Protein AF-T1GZC0-F1 (afdb_monomer_lite)

Organism: Megaselia scalaris (NCBI:txid36166)

Radius of gyration: 18.61 Å; chains: 1; bounding box: 46×40×44 Å

pLDDT: mean 74.34, std 11.28, range [48.66, 88.75]

Secondary structure (DSSP, 8-state):
-HHHHHHHHHHHHHHHHHGGG-SS--HHHHHHHHHH---TTTTTSTT-HHHHHHHHHH---HHHHHHHHHHHT-TTTHHHHT--SS-HHHHHHHHHHHHHHHHHHHHH-----SHHHHHHHHHHHHHHT---------

Foldseek 3Di:
DVVVVVVVVVVVLVVVVVLVPDDPDDVLLVCCCQALVDHSCQCVDPPRLQVVLVVQLSDDDPLLVVLVCCVPPNVVCCVVSVRDNGDPSNVVSVVVSLVVSLVCCVVVVDDDPGNSVVVNQVVVCVVVVHPDDDDDPD

Structure (mmCIF, N/CA/C/O backbone):
data_AF-T1GZC0-F1
#
_entry.id   AF-T1GZC0-F1
#
loop_
_atom_site.group_PDB
_atom_site.id
_atom_site.type_symbol
_atom_site.label_atom_id
_atom_site.label_alt_id
_atom_site.label_comp_id
_atom_site.label_asym_id
_atom_site.label_entity_id
_atom_site.label_seq_id
_atom_site.pdbx_PDB_ins_code
_atom_site.Cartn_x
_atom_site.Cartn_y
_atom_site.Cartn_z
_atom_site.occupancy
_atom_site.B_iso_or_equiv
_atom_site.auth_seq_id
_atom_site.auth_comp_id
_atom_site.auth_asym_id
_atom_site.auth_atom_id
_atom_site.pdbx_PDB_model_num
ATOM 1 N N . MET A 1 1 ? 4.371 -24.500 -24.511 1.00 52.09 1 MET A N 1
ATOM 2 C CA . MET A 1 1 ? 3.463 -23.857 -23.531 1.00 52.09 1 MET A CA 1
ATOM 3 C C . MET A 1 1 ? 4.062 -22.600 -22.898 1.00 52.09 1 MET A C 1
ATOM 5 O O . MET A 1 1 ? 3.394 -21.579 -22.927 1.00 52.09 1 MET A O 1
ATOM 9 N N . LEU A 1 2 ? 5.318 -22.608 -22.429 1.00 53.03 2 LEU A N 1
ATOM 10 C CA . LEU A 1 2 ? 6.005 -21.400 -21.923 1.00 53.03 2 LEU A CA 1
ATOM 11 C C . LEU A 1 2 ? 6.095 -20.198 -22.906 1.00 53.03 2 LEU A C 1
ATOM 13 O O . LEU A 1 2 ? 5.920 -19.070 -22.453 1.00 53.03 2 LEU A O 1
ATOM 17 N N . PRO A 1 3 ? 6.315 -20.384 -24.230 1.00 55.56 3 PRO A N 1
ATOM 18 C CA . PRO A 1 3 ? 6.466 -19.252 -25.153 1.00 55.56 3 PRO A CA 1
ATOM 19 C C . PRO A 1 3 ? 5.167 -18.468 -25.355 1.00 55.56 3 PRO A C 1
ATOM 21 O O . PRO A 1 3 ? 5.185 -17.245 -25.407 1.00 55.56 3 PRO A O 1
ATOM 24 N N . ALA A 1 4 ? 4.032 -19.171 -25.419 1.00 50.50 4 ALA A N 1
ATOM 25 C CA . ALA A 1 4 ? 2.722 -18.555 -25.617 1.00 50.50 4 ALA A CA 1
ATOM 26 C C . ALA A 1 4 ? 2.310 -17.699 -24.414 1.00 50.50 4 ALA A C 1
ATOM 28 O O . ALA A 1 4 ? 1.741 -16.629 -24.590 1.00 50.50 4 ALA A O 1
ATOM 29 N N . LEU A 1 5 ? 2.655 -18.136 -23.200 1.00 56.44 5 LEU A N 1
ATOM 30 C CA . LEU A 1 5 ? 2.342 -17.401 -21.979 1.00 56.44 5 LEU A CA 1
ATOM 31 C C . LEU A 1 5 ? 3.211 -16.143 -21.822 1.00 56.44 5 LEU A C 1
ATOM 33 O O . LEU A 1 5 ? 2.721 -15.110 -21.382 1.00 56.44 5 LEU A O 1
ATOM 37 N N . LEU A 1 6 ? 4.485 -16.213 -22.227 1.00 55.78 6 LEU A N 1
ATOM 38 C CA . LEU A 1 6 ? 5.377 -15.052 -22.243 1.00 55.78 6 LEU A CA 1
ATOM 39 C C . LEU A 1 6 ? 4.929 -14.022 -23.291 1.00 55.78 6 LEU A C 1
ATOM 41 O O . LEU A 1 6 ? 4.922 -12.830 -23.004 1.00 55.78 6 LEU A O 1
ATOM 45 N N . ILE A 1 7 ? 4.516 -14.481 -24.478 1.00 57.34 7 ILE A N 1
ATOM 46 C CA . ILE A 1 7 ? 3.951 -13.616 -25.522 1.00 57.34 7 ILE A CA 1
ATOM 47 C C . ILE A 1 7 ? 2.659 -12.967 -25.024 1.00 57.34 7 ILE A C 1
ATOM 49 O O . ILE A 1 7 ? 2.553 -11.753 -25.124 1.00 57.34 7 ILE A O 1
ATOM 53 N N . PHE A 1 8 ? 1.745 -13.733 -24.418 1.00 65.44 8 PHE A N 1
ATOM 54 C CA . PHE A 1 8 ? 0.505 -13.215 -23.830 1.00 65.44 8 PHE A CA 1
ATOM 55 C C . PHE A 1 8 ? 0.784 -12.118 -22.792 1.00 65.44 8 PHE A C 1
ATOM 57 O O . PHE A 1 8 ? 0.232 -11.025 -22.891 1.00 65.44 8 PHE A O 1
ATOM 64 N N . PHE A 1 9 ? 1.735 -12.359 -21.883 1.00 61.75 9 PHE A N 1
ATOM 65 C CA . PHE A 1 9 ? 2.143 -11.389 -20.865 1.00 61.75 9 PHE A CA 1
ATOM 66 C C . PHE A 1 9 ? 2.733 -10.113 -21.492 1.00 61.75 9 PHE A C 1
ATOM 68 O O . PHE A 1 9 ? 2.379 -9.005 -21.101 1.00 61.75 9 PHE A O 1
ATOM 75 N N . VAL A 1 10 ? 3.594 -10.243 -22.510 1.00 59.81 10 VAL A N 1
ATOM 76 C CA . VAL A 1 10 ? 4.206 -9.096 -23.207 1.00 59.81 10 VAL A CA 1
ATOM 77 C C . VAL A 1 10 ? 3.174 -8.307 -24.024 1.00 59.81 10 VAL A C 1
ATOM 79 O O . VAL A 1 10 ? 3.219 -7.075 -24.021 1.00 59.81 10 VAL A O 1
ATOM 82 N N . THR A 1 11 ? 2.230 -8.977 -24.692 1.00 57.12 11 THR A N 1
ATOM 83 C CA . THR A 1 11 ? 1.173 -8.317 -25.474 1.00 57.12 11 THR A CA 1
ATOM 84 C C . THR A 1 11 ? 0.138 -7.630 -24.590 1.00 57.12 11 THR A C 1
ATOM 86 O O . THR A 1 11 ? -0.229 -6.495 -24.882 1.00 57.12 11 THR A O 1
ATOM 89 N N . GLU A 1 12 ? -0.277 -8.241 -23.476 1.00 62.41 12 GLU A N 1
ATOM 90 C CA . GLU A 1 12 ? -1.159 -7.583 -22.503 1.00 62.41 12 GLU A CA 1
ATOM 91 C C . GLU A 1 12 ? -0.487 -6.355 -21.887 1.00 62.41 12 GLU A C 1
ATOM 93 O O . GLU A 1 12 ? -1.110 -5.302 -21.779 1.00 62.41 12 GLU A O 1
ATOM 98 N N . LEU A 1 13 ? 0.807 -6.435 -21.559 1.00 59.56 13 LEU A N 1
ATOM 99 C CA . LEU A 1 13 ? 1.569 -5.286 -21.061 1.00 59.56 13 LEU A CA 1
ATOM 100 C C . LEU A 1 13 ? 1.675 -4.148 -22.088 1.00 59.56 13 LEU A C 1
ATOM 102 O O . LEU A 1 13 ? 1.701 -2.978 -21.697 1.00 59.56 13 LEU A O 1
ATOM 106 N N . HIS A 1 14 ? 1.716 -4.464 -23.386 1.00 57.22 14 HIS A N 1
ATOM 107 C CA . HIS A 1 14 ? 1.694 -3.456 -24.447 1.00 57.22 14 HIS A CA 1
ATOM 108 C C . HIS A 1 14 ? 0.322 -2.776 -24.546 1.00 57.22 14 HIS A C 1
ATOM 110 O O . HIS A 1 14 ? 0.247 -1.548 -24.546 1.00 57.22 14 HIS A O 1
ATOM 116 N N . ILE A 1 15 ? -0.755 -3.565 -24.513 1.00 58.62 15 ILE A N 1
ATOM 117 C CA . ILE A 1 15 ? -2.140 -3.076 -24.499 1.00 58.62 15 ILE A CA 1
ATOM 118 C C . ILE A 1 15 ? -2.397 -2.193 -23.261 1.00 58.62 15 ILE A C 1
ATOM 120 O O . ILE A 1 15 ? -2.978 -1.113 -23.368 1.00 58.62 15 ILE A O 1
ATOM 124 N N . TYR A 1 16 ? -1.884 -2.570 -22.086 1.00 59.03 16 TYR A N 1
ATOM 125 C CA . TYR A 1 16 ? -2.015 -1.779 -20.855 1.00 59.03 16 TYR A CA 1
ATOM 126 C C . TYR A 1 16 ? -1.346 -0.396 -20.923 1.00 59.03 16 TYR A C 1
ATOM 128 O O . TYR A 1 16 ? -1.789 0.526 -20.231 1.00 59.03 16 TYR A O 1
ATOM 136 N N . LYS A 1 17 ? -0.304 -0.214 -21.748 1.00 55.28 17 LYS A N 1
ATOM 137 C CA . LYS A 1 17 ? 0.319 1.106 -21.945 1.00 55.28 17 LYS A CA 1
ATOM 138 C C . LYS A 1 17 ? -0.570 2.057 -22.749 1.00 55.28 17 LYS A C 1
ATOM 140 O O . LYS A 1 17 ? -0.546 3.255 -22.476 1.00 55.28 17 LYS A O 1
ATOM 145 N N . GLU A 1 18 ? -1.374 1.546 -23.677 1.00 55.72 18 GLU A N 1
ATOM 146 C CA . GLU A 1 18 ? -2.242 2.351 -24.548 1.00 55.72 18 GLU A CA 1
ATOM 147 C C . GLU A 1 18 ? -3.439 2.953 -23.782 1.00 55.72 18 GLU A C 1
ATOM 149 O O . GLU A 1 18 ? -3.784 4.124 -23.960 1.00 55.72 18 GLU A O 1
ATOM 154 N N . TYR A 1 19 ? -3.980 2.232 -22.791 1.00 56.53 19 TYR A N 1
ATOM 155 C CA . TYR A 1 19 ? -5.037 2.739 -21.898 1.00 56.53 19 TYR A CA 1
ATOM 156 C C . TYR A 1 19 ? -4.628 3.960 -21.048 1.00 56.53 19 TYR A C 1
ATOM 158 O O . TYR A 1 19 ? -5.489 4.639 -20.480 1.00 56.53 19 TYR A O 1
ATOM 166 N N . ALA A 1 20 ? -3.335 4.292 -20.957 1.00 56.59 20 ALA A N 1
ATOM 167 C CA . ALA A 1 20 ? -2.852 5.433 -20.180 1.00 56.59 20 ALA A CA 1
ATOM 168 C C . ALA A 1 20 ? -3.169 6.811 -20.809 1.00 56.59 20 ALA A C 1
ATOM 170 O O . ALA A 1 20 ? -2.984 7.837 -20.139 1.00 56.59 20 ALA A O 1
ATOM 171 N N . GLN A 1 21 ? -3.636 6.848 -22.066 1.00 52.84 21 GLN A N 1
ATOM 172 C CA . GLN A 1 21 ? -3.797 8.071 -22.862 1.00 52.84 21 GLN A CA 1
ATOM 173 C C . GLN A 1 21 ? -5.120 8.830 -22.627 1.00 52.84 21 GLN A C 1
ATOM 175 O O . GLN A 1 21 ? -5.168 10.031 -22.886 1.00 52.84 21 GLN A O 1
ATOM 180 N N . TYR A 1 22 ? -6.176 8.206 -22.090 1.00 58.19 22 TYR A N 1
ATOM 181 C CA . TYR A 1 22 ? -7.482 8.868 -21.930 1.00 58.19 22 TYR A CA 1
ATOM 182 C C . TYR A 1 22 ? -7.540 9.777 -20.678 1.00 58.19 22 TYR A C 1
ATOM 184 O O . TYR A 1 22 ? -7.435 9.284 -19.548 1.00 58.19 22 TYR A O 1
ATOM 192 N N . PRO A 1 23 ? -7.729 11.106 -20.830 1.00 53.47 23 PRO A N 1
ATOM 193 C CA . PRO A 1 23 ? -7.622 12.059 -19.720 1.00 53.47 23 PRO A CA 1
ATOM 194 C C . PRO A 1 23 ? -8.838 12.084 -18.781 1.00 53.47 23 PRO A C 1
ATOM 196 O O . PRO A 1 23 ? -8.684 12.414 -17.610 1.00 53.47 23 PRO A O 1
ATOM 199 N N . LEU A 1 24 ? -10.034 11.717 -19.250 1.00 52.28 24 LEU A N 1
ATOM 200 C CA . LEU A 1 24 ? -11.283 11.950 -18.506 1.00 52.28 24 LEU A CA 1
ATOM 201 C C . LEU A 1 24 ? -11.676 10.831 -17.528 1.00 52.28 24 LEU A C 1
ATOM 203 O O . LEU A 1 24 ? -12.520 11.057 -16.665 1.00 52.28 24 LEU A O 1
ATOM 207 N N . ARG A 1 25 ? -11.078 9.632 -17.607 1.00 58.31 25 ARG A N 1
ATOM 208 C CA . ARG A 1 25 ? -11.424 8.535 -16.684 1.00 58.31 25 ARG A CA 1
ATOM 209 C C . ARG A 1 25 ? -10.318 7.485 -16.582 1.00 58.31 25 ARG A C 1
ATOM 211 O O . ARG A 1 25 ? -10.417 6.391 -17.122 1.00 58.31 25 ARG A O 1
ATOM 218 N N . ARG A 1 26 ? -9.235 7.814 -15.872 1.00 67.69 26 ARG A N 1
ATOM 219 C CA . ARG A 1 26 ? -8.212 6.812 -15.535 1.00 67.69 26 ARG A CA 1
ATOM 220 C C . ARG A 1 26 ? -8.811 5.805 -14.545 1.00 67.69 26 ARG A C 1
ATOM 222 O O . ARG A 1 26 ? -9.247 6.248 -13.480 1.00 67.69 26 ARG A O 1
ATOM 229 N N . PRO A 1 27 ? -8.781 4.486 -14.818 1.00 70.56 27 PRO A N 1
ATOM 230 C CA . PRO A 1 27 ? -9.256 3.468 -13.876 1.00 70.56 27 PRO A CA 1
ATOM 231 C C . PRO A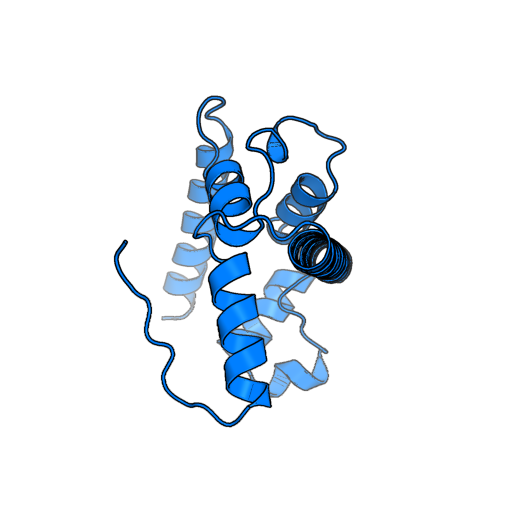 1 27 ? -8.623 3.621 -12.488 1.00 70.56 27 PRO A C 1
ATOM 233 O O . PRO A 1 27 ? -9.298 3.461 -11.479 1.00 70.56 27 PRO A O 1
ATOM 236 N N . GLY A 1 28 ? -7.359 4.061 -12.436 1.00 74.31 28 GLY A N 1
ATOM 237 C CA . GLY A 1 28 ? -6.656 4.372 -11.192 1.00 74.31 28 GLY A CA 1
ATOM 238 C C . GLY A 1 28 ? -7.360 5.403 -10.302 1.00 74.31 28 GLY A C 1
ATOM 239 O O . GLY A 1 28 ? -7.363 5.221 -9.093 1.00 74.31 28 GLY A O 1
ATOM 240 N N . ASN A 1 29 ? -8.008 6.436 -10.859 1.00 72.69 29 ASN A N 1
ATOM 241 C CA . ASN A 1 29 ? -8.755 7.424 -10.062 1.00 72.69 29 ASN A CA 1
ATOM 242 C C . ASN A 1 29 ? -10.004 6.811 -9.422 1.00 72.69 29 ASN A C 1
ATOM 244 O O . ASN A 1 29 ? -10.301 7.094 -8.266 1.00 72.69 29 ASN A O 1
ATOM 248 N N . VAL A 1 30 ? -10.720 5.968 -10.171 1.00 76.25 30 VAL A N 1
ATOM 249 C CA . VAL A 1 30 ? -11.910 5.270 -9.666 1.00 76.25 30 VAL A CA 1
ATOM 250 C C . VAL A 1 30 ? -11.498 4.286 -8.575 1.00 76.25 30 VAL A C 1
ATOM 252 O O . VAL A 1 30 ? -12.058 4.330 -7.487 1.00 76.25 30 VAL A O 1
ATOM 255 N N . ILE A 1 31 ? -10.457 3.483 -8.825 1.00 77.81 31 ILE A N 1
ATOM 256 C CA . ILE A 1 31 ? -9.897 2.531 -7.855 1.00 77.81 31 ILE A CA 1
ATOM 257 C C . ILE A 1 31 ? -9.400 3.258 -6.597 1.00 77.81 31 ILE A C 1
ATOM 259 O O . ILE A 1 31 ? -9.689 2.824 -5.490 1.00 77.81 31 ILE A O 1
ATOM 263 N N . ALA A 1 32 ? -8.697 4.384 -6.738 1.00 75.75 32 ALA A N 1
ATOM 264 C CA . ALA A 1 32 ? -8.245 5.183 -5.599 1.00 75.75 32 ALA A CA 1
ATOM 265 C C . ALA A 1 32 ? -9.407 5.698 -4.747 1.00 75.75 32 ALA A C 1
ATOM 267 O O . ALA A 1 32 ? -9.314 5.711 -3.521 1.00 75.75 32 ALA A O 1
ATOM 268 N N . SER A 1 33 ? -10.501 6.095 -5.394 1.00 76.69 33 SER A N 1
ATOM 269 C CA . SER A 1 33 ? -11.679 6.590 -4.696 1.00 76.69 33 SER A CA 1
ATOM 270 C C . SER A 1 33 ? -12.415 5.480 -3.953 1.00 76.69 33 SER A C 1
ATOM 272 O O . SER A 1 33 ? -12.654 5.624 -2.760 1.00 76.69 33 SER A O 1
ATOM 274 N N . ILE A 1 34 ? -12.697 4.351 -4.613 1.00 77.12 34 ILE A N 1
ATOM 275 C CA . ILE A 1 34 ? -13.443 3.240 -3.998 1.00 77.12 34 ILE A CA 1
ATOM 276 C C . ILE A 1 34 ? -12.619 2.477 -2.954 1.00 77.12 34 ILE A C 1
ATOM 278 O O . ILE A 1 34 ? -13.159 2.070 -1.933 1.00 77.12 34 ILE A O 1
ATOM 282 N N . ALA A 1 35 ? -11.321 2.264 -3.202 1.00 72.88 35 ALA A N 1
ATOM 283 C CA . ALA A 1 35 ? -10.499 1.379 -2.378 1.00 72.88 35 ALA A CA 1
ATOM 284 C C . ALA A 1 35 ? -9.758 2.115 -1.257 1.00 72.88 35 ALA A C 1
ATOM 286 O O . ALA A 1 35 ? -9.450 1.518 -0.230 1.00 72.88 35 ALA A O 1
ATOM 287 N N . PHE A 1 36 ? -9.447 3.398 -1.455 1.00 73.75 36 PHE A N 1
ATOM 288 C CA . PHE A 1 36 ? -8.636 4.183 -0.520 1.00 73.75 36 PHE A CA 1
ATOM 289 C C . PHE A 1 36 ? -9.349 5.447 -0.022 1.00 73.75 36 PHE A C 1
ATOM 291 O O . PHE A 1 36 ? -8.750 6.221 0.727 1.00 73.75 36 PHE A O 1
ATOM 298 N N . GLY A 1 37 ? -10.598 5.682 -0.446 1.00 71.31 37 GLY A N 1
ATOM 299 C CA . GLY A 1 37 ? -11.385 6.864 -0.080 1.00 71.31 37 GLY A CA 1
ATOM 300 C C . GLY A 1 37 ? -10.823 8.183 -0.623 1.00 71.31 37 GLY A C 1
ATOM 301 O O . GLY A 1 37 ? -11.288 9.257 -0.233 1.00 71.31 37 GLY A O 1
ATOM 302 N N . LEU A 1 38 ? -9.816 8.125 -1.505 1.00 73.81 38 LEU A N 1
ATOM 303 C CA . LEU A 1 38 ? -9.074 9.289 -1.984 1.00 73.81 38 LEU A CA 1
ATOM 304 C C . LEU A 1 38 ? -9.880 10.102 -3.003 1.00 73.81 38 LEU A C 1
ATOM 306 O O . LEU A 1 38 ? -10.687 9.573 -3.771 1.00 73.81 38 LEU A O 1
ATOM 310 N N . GLU A 1 39 ? -9.625 11.408 -3.053 1.00 66.75 39 GLU A N 1
ATOM 311 C CA . GLU A 1 39 ? -10.246 12.276 -4.050 1.00 66.75 39 GLU A CA 1
ATOM 312 C C . GLU A 1 39 ? -9.799 11.909 -5.473 1.00 66.75 39 GLU A C 1
ATOM 314 O O . GLU A 1 39 ? -8.626 11.607 -5.731 1.00 66.75 39 GLU A O 1
ATOM 319 N N . ALA A 1 40 ? -10.742 12.005 -6.417 1.00 55.97 40 ALA A N 1
ATOM 320 C CA . ALA A 1 40 ? -10.596 11.629 -7.827 1.00 55.97 40 ALA A CA 1
ATOM 321 C C . ALA A 1 40 ? -9.469 12.371 -8.585 1.00 55.97 40 ALA A C 1
ATOM 323 O O . ALA A 1 40 ? -9.120 11.988 -9.700 1.00 55.97 40 ALA A O 1
ATOM 324 N N . ASN A 1 41 ? -8.858 13.391 -7.976 1.00 60.78 41 ASN A N 1
ATOM 325 C CA . ASN A 1 41 ? -7.729 14.154 -8.515 1.00 60.78 41 ASN A CA 1
ATOM 326 C C . ASN A 1 41 ? -6.350 13.625 -8.072 1.00 60.78 41 ASN A C 1
ATOM 328 O O . ASN A 1 41 ? -5.309 14.207 -8.382 1.00 60.78 41 ASN A O 1
ATOM 332 N N . SER A 1 42 ? -6.303 12.485 -7.382 1.00 61.25 42 SER A N 1
ATOM 333 C CA . SER A 1 42 ? -5.040 11.925 -6.892 1.00 61.25 42 SER A CA 1
ATOM 334 C C . SER A 1 42 ? -4.075 11.514 -8.014 1.00 61.25 42 SER A C 1
ATOM 336 O O . SER A 1 42 ? -2.865 11.569 -7.816 1.00 61.25 42 SER A O 1
ATOM 338 N N . PHE A 1 43 ? -4.552 11.182 -9.225 1.00 59.72 43 PHE A N 1
ATOM 339 C CA . PHE A 1 43 ? -3.663 10.957 -10.377 1.00 59.72 43 PHE A CA 1
ATOM 340 C C . PHE A 1 43 ? -3.525 12.142 -11.332 1.00 59.72 43 PHE A C 1
ATOM 342 O O . PHE A 1 43 ? -2.727 12.036 -12.265 1.00 59.72 43 PHE A O 1
ATOM 349 N N . THR A 1 44 ? -4.246 13.250 -11.161 1.00 64.19 44 THR A N 1
ATOM 350 C CA . THR A 1 44 ? -4.033 14.437 -12.009 1.00 64.19 44 THR A CA 1
ATOM 351 C C . THR A 1 44 ? -2.808 15.225 -11.558 1.00 64.19 44 THR A C 1
ATOM 353 O O . THR A 1 44 ? -2.082 15.735 -12.407 1.00 64.19 44 THR A O 1
ATOM 356 N N . ASN A 1 45 ? -2.501 15.240 -10.255 1.00 67.25 45 ASN A N 1
ATOM 357 C CA . ASN A 1 45 ? -1.280 15.853 -9.734 1.00 67.25 45 ASN A CA 1
ATOM 358 C C . ASN A 1 45 ? -0.051 14.927 -9.924 1.00 67.25 45 ASN A C 1
ATOM 360 O O . ASN A 1 45 ? 0.013 13.859 -9.304 1.00 67.25 45 ASN A O 1
ATOM 364 N N . PRO A 1 46 ? 0.970 15.327 -10.714 1.00 65.56 46 PRO A N 1
ATOM 365 C CA . PRO A 1 46 ? 2.191 14.542 -10.922 1.00 65.56 46 PRO A CA 1
ATOM 366 C C . PRO A 1 46 ? 2.991 14.277 -9.640 1.00 65.56 46 PRO A C 1
ATOM 368 O O . PRO A 1 46 ? 3.746 13.307 -9.575 1.00 65.56 46 PRO A O 1
ATOM 371 N N . GLN A 1 47 ? 2.837 15.129 -8.624 1.00 65.12 47 GLN A N 1
ATOM 372 C CA . GLN A 1 47 ? 3.557 15.029 -7.355 1.00 65.12 47 GLN A CA 1
ATOM 373 C C . GLN A 1 47 ? 2.847 14.166 -6.310 1.00 6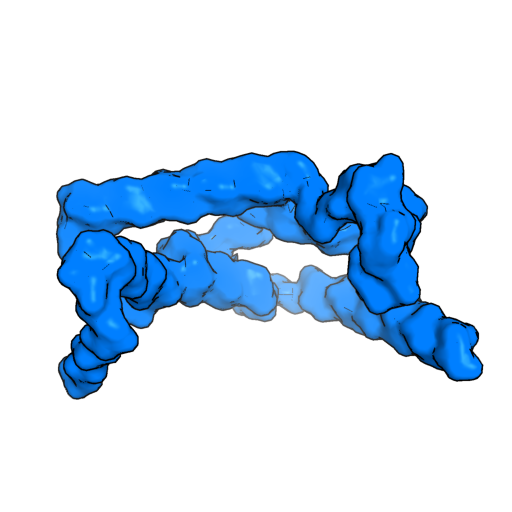5.12 47 GLN A C 1
ATOM 375 O O . GLN A 1 47 ? 3.437 13.900 -5.263 1.00 65.12 47 GLN A O 1
ATOM 380 N N . ASN A 1 48 ? 1.625 13.703 -6.589 1.00 74.81 48 ASN A N 1
ATOM 381 C CA . ASN A 1 48 ? 0.860 12.892 -5.654 1.00 74.81 48 ASN A CA 1
ATOM 382 C C . ASN A 1 48 ? 1.577 11.560 -5.360 1.00 74.81 48 ASN A C 1
ATOM 384 O O . ASN A 1 48 ? 2.002 10.840 -6.269 1.00 74.81 48 ASN A O 1
ATOM 388 N N . GLU A 1 49 ? 1.703 11.238 -4.073 1.00 77.06 49 GLU A N 1
ATOM 389 C CA . GLU A 1 49 ? 2.376 10.033 -3.582 1.00 77.06 49 GLU A CA 1
ATOM 390 C C . GLU A 1 49 ? 1.707 8.751 -4.101 1.00 77.06 49 GLU A C 1
ATOM 392 O O . GLU A 1 49 ? 2.403 7.830 -4.522 1.00 77.06 49 GLU A O 1
ATOM 397 N N . PHE A 1 50 ? 0.374 8.723 -4.196 1.00 78.00 50 PHE A N 1
ATOM 398 C CA . PHE A 1 50 ? -0.393 7.605 -4.749 1.00 78.00 50 PHE A CA 1
ATOM 399 C C . PHE A 1 50 ? -0.107 7.397 -6.237 1.00 78.00 50 PHE A C 1
ATOM 401 O O . PHE A 1 50 ? 0.092 6.269 -6.687 1.00 78.00 50 PHE A O 1
ATOM 408 N N . ARG A 1 51 ? -0.013 8.484 -7.015 1.00 77.06 51 ARG A N 1
ATOM 409 C CA . ARG A 1 51 ? 0.358 8.405 -8.435 1.00 77.06 51 ARG A CA 1
ATOM 410 C C . ARG A 1 51 ? 1.773 7.861 -8.606 1.00 77.06 51 ARG A C 1
ATOM 412 O O . ARG A 1 51 ? 1.984 6.986 -9.442 1.00 77.06 51 ARG A O 1
ATOM 419 N N . LYS A 1 52 ? 2.736 8.363 -7.828 1.00 80.75 52 LYS A N 1
ATOM 420 C CA . LYS A 1 52 ? 4.127 7.884 -7.862 1.00 80.75 52 LYS A CA 1
ATOM 421 C C . LYS A 1 52 ? 4.222 6.421 -7.444 1.00 80.75 52 LYS A C 1
ATOM 423 O O . LYS A 1 52 ? 4.902 5.656 -8.117 1.00 80.75 52 LYS A O 1
ATOM 428 N N . ALA A 1 53 ? 3.503 6.022 -6.397 1.00 81.62 53 ALA A N 1
ATOM 429 C CA . ALA A 1 53 ? 3.414 4.637 -5.956 1.00 81.62 53 ALA A CA 1
ATOM 430 C C . ALA A 1 53 ? 2.822 3.743 -7.053 1.00 81.62 53 ALA A C 1
ATOM 432 O O . ALA A 1 53 ? 3.446 2.753 -7.424 1.00 81.62 53 ALA A O 1
ATOM 433 N N . GLY A 1 54 ? 1.691 4.130 -7.646 1.00 77.38 54 GLY A N 1
ATOM 434 C CA . GLY A 1 54 ? 1.043 3.389 -8.730 1.00 77.38 54 GLY A CA 1
ATOM 435 C C . GLY A 1 54 ? 1.925 3.241 -9.972 1.00 77.38 54 GLY A C 1
ATOM 436 O O . GLY A 1 54 ? 2.099 2.130 -10.465 1.00 77.38 54 GLY A O 1
ATOM 437 N N . LEU A 1 55 ? 2.556 4.328 -10.429 1.00 79.38 55 LEU A N 1
ATOM 438 C CA . LEU A 1 55 ? 3.530 4.282 -11.529 1.00 79.38 55 LEU A CA 1
ATOM 439 C C . LEU A 1 55 ? 4.740 3.422 -11.175 1.00 79.38 55 LEU A C 1
ATOM 441 O O . LEU A 1 55 ? 5.250 2.677 -12.007 1.00 79.38 55 LEU A O 1
ATOM 445 N N . SER A 1 56 ? 5.184 3.492 -9.919 1.00 79.19 56 SER A N 1
ATOM 446 C CA . SER A 1 56 ? 6.270 2.648 -9.466 1.00 79.19 56 SER A CA 1
ATOM 447 C C . SER A 1 56 ? 5.880 1.184 -9.485 1.00 79.19 56 SER A C 1
ATOM 449 O O . SER A 1 56 ? 6.792 0.414 -9.652 1.00 79.19 56 SER A O 1
ATOM 451 N N . VAL A 1 57 ? 4.617 0.760 -9.357 1.00 77.62 57 VAL A N 1
ATOM 452 C CA . VAL A 1 57 ? 4.219 -0.661 -9.477 1.00 77.62 57 VAL A CA 1
ATOM 453 C C . VAL A 1 57 ? 4.180 -1.109 -10.936 1.00 77.62 57 VAL A C 1
ATOM 455 O O . VAL A 1 57 ? 4.578 -2.230 -11.239 1.00 77.62 57 VAL A O 1
ATOM 458 N N . THR A 1 58 ? 3.750 -0.232 -11.842 1.00 72.69 58 THR A N 1
ATOM 459 C CA . THR A 1 58 ? 3.624 -0.549 -13.272 1.00 72.69 58 THR A CA 1
ATOM 460 C C . THR A 1 58 ? 4.940 -0.472 -14.039 1.00 72.69 58 THR A C 1
ATOM 462 O O . THR A 1 58 ? 4.999 -0.897 -15.191 1.00 72.69 58 THR A O 1
ATOM 465 N N . ASP A 1 59 ? 6.000 0.046 -13.418 1.00 78.00 59 ASP A N 1
ATOM 466 C CA . ASP A 1 59 ? 7.326 0.071 -14.023 1.00 78.00 59 ASP A CA 1
ATOM 467 C C . ASP A 1 59 ? 7.876 -1.351 -14.259 1.00 78.00 59 ASP A C 1
ATOM 469 O O . ASP A 1 59 ? 7.812 -2.235 -13.399 1.00 78.00 59 ASP A O 1
ATOM 473 N N . ILE A 1 60 ? 8.419 -1.603 -15.444 1.00 70.06 60 ILE A N 1
ATOM 474 C CA . ILE A 1 60 ? 8.869 -2.940 -15.840 1.00 70.06 60 ILE A CA 1
ATOM 475 C C . ILE A 1 60 ? 10.390 -2.946 -15.763 1.00 70.06 60 ILE A C 1
ATOM 477 O O . ILE A 1 60 ? 11.068 -2.395 -16.625 1.00 70.06 60 ILE A O 1
ATOM 481 N N . SER A 1 61 ? 10.935 -3.600 -14.739 1.00 78.56 61 SER A N 1
ATOM 482 C CA . SER A 1 61 ? 12.375 -3.837 -14.616 1.00 78.56 61 SER A CA 1
ATOM 483 C C . SER A 1 61 ? 12.686 -5.328 -14.703 1.00 78.56 61 SER A C 1
ATOM 485 O O . SER A 1 61 ? 11.883 -6.161 -14.281 1.00 78.56 61 SER A O 1
ATOM 487 N N . LEU A 1 62 ? 13.874 -5.682 -15.208 1.00 78.31 62 LEU A N 1
ATOM 488 C CA . LEU A 1 62 ? 14.317 -7.083 -15.303 1.00 78.31 62 LEU A CA 1
ATOM 489 C C . LEU A 1 62 ? 14.232 -7.804 -13.953 1.00 78.31 62 LEU A C 1
ATOM 491 O O . LEU A 1 62 ? 13.814 -8.957 -13.889 1.00 78.31 62 LEU A O 1
ATOM 495 N N . ARG A 1 63 ? 14.546 -7.096 -12.861 1.00 80.44 63 ARG A N 1
ATOM 496 C CA . ARG A 1 63 ? 14.409 -7.625 -11.502 1.00 80.44 63 ARG A CA 1
ATOM 497 C C . ARG A 1 63 ? 12.966 -8.022 -11.179 1.00 80.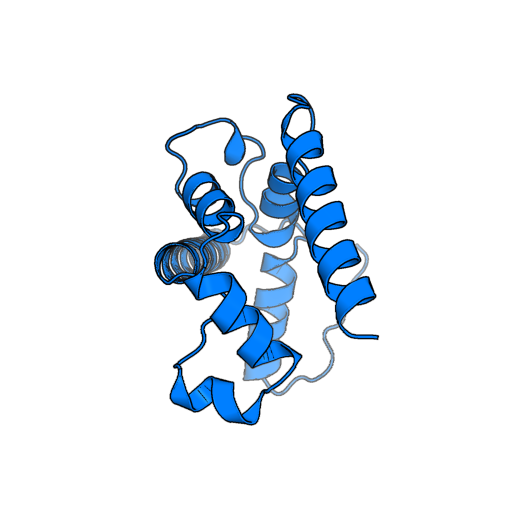44 63 ARG A C 1
ATOM 499 O O . ARG A 1 63 ? 12.761 -9.088 -10.619 1.00 80.44 63 ARG A O 1
ATOM 506 N N . ARG A 1 64 ? 11.975 -7.223 -11.581 1.00 78.38 64 ARG A N 1
ATOM 507 C CA . ARG A 1 64 ? 10.554 -7.542 -11.359 1.00 78.38 64 ARG A CA 1
ATOM 508 C C . ARG A 1 64 ? 10.054 -8.687 -12.202 1.00 78.38 64 ARG A C 1
ATOM 510 O O . ARG A 1 64 ? 9.219 -9.446 -11.735 1.00 78.38 64 ARG A O 1
ATOM 517 N N . VAL A 1 65 ? 10.559 -8.817 -13.423 1.00 80.31 65 VAL A N 1
ATOM 518 C CA . VAL A 1 65 ? 10.240 -9.977 -14.256 1.00 80.31 65 VAL A CA 1
ATOM 519 C C . VAL A 1 65 ? 10.752 -11.247 -13.574 1.00 80.31 65 VAL A C 1
ATOM 521 O O . VAL A 1 65 ? 10.008 -12.214 -13.462 1.00 80.31 65 VAL A O 1
ATOM 524 N N . VAL A 1 66 ? 11.973 -11.223 -13.027 1.00 82.31 66 VAL A N 1
ATOM 525 C CA . VAL A 1 66 ? 12.518 -12.343 -12.242 1.00 82.31 66 VAL A CA 1
ATOM 526 C C . VAL A 1 66 ? 11.702 -12.595 -10.972 1.00 82.31 66 VAL A C 1
ATOM 528 O O . VAL A 1 66 ? 11.357 -13.743 -10.702 1.00 82.31 66 VAL A O 1
ATOM 531 N N . ASP A 1 67 ? 11.352 -11.551 -10.218 1.00 82.50 67 ASP A N 1
ATOM 532 C CA . ASP A 1 67 ? 10.551 -11.682 -8.998 1.00 82.50 67 ASP A CA 1
ATOM 533 C C . ASP A 1 67 ? 9.155 -12.262 -9.311 1.00 82.50 67 ASP A C 1
ATOM 535 O O . ASP A 1 67 ? 8.720 -13.202 -8.650 1.00 82.50 67 ASP A O 1
ATOM 539 N N . ALA A 1 68 ? 8.485 -11.785 -10.365 1.00 80.31 68 ALA A N 1
ATOM 540 C CA . ALA A 1 68 ? 7.188 -12.294 -10.806 1.00 80.31 68 ALA A CA 1
ATOM 541 C C . ALA A 1 68 ? 7.278 -13.751 -11.278 1.00 80.31 68 ALA A C 1
ATOM 543 O O . ALA A 1 68 ? 6.475 -14.584 -10.861 1.00 80.31 68 ALA A O 1
ATOM 544 N N . ILE A 1 69 ? 8.285 -14.095 -12.088 1.00 82.81 69 ILE A N 1
ATOM 545 C CA . ILE A 1 69 ? 8.478 -15.478 -12.543 1.00 82.81 69 ILE A CA 1
ATOM 546 C C . ILE A 1 69 ? 8.723 -16.408 -11.351 1.00 82.81 69 ILE A C 1
ATOM 548 O O . ILE A 1 69 ? 8.167 -17.503 -11.279 1.00 82.81 69 ILE A O 1
ATOM 552 N N . SER A 1 70 ? 9.529 -15.955 -10.395 1.00 84.81 70 SER A N 1
ATOM 553 C CA . SER A 1 70 ? 9.826 -16.689 -9.171 1.00 84.81 70 SER A CA 1
ATOM 554 C C . SER A 1 70 ? 8.574 -16.903 -8.313 1.00 84.81 70 SER A C 1
ATOM 556 O O . SER A 1 70 ? 8.343 -18.004 -7.827 1.00 84.81 70 SER A O 1
ATOM 558 N N . ILE A 1 71 ? 7.712 -15.895 -8.175 1.00 82.81 71 ILE A N 1
ATOM 559 C CA . ILE A 1 71 ? 6.475 -16.004 -7.389 1.00 82.81 71 ILE A CA 1
ATOM 560 C C . ILE A 1 71 ? 5.453 -16.931 -8.065 1.00 82.81 71 ILE A C 1
ATOM 562 O O . ILE A 1 71 ? 4.871 -17.778 -7.390 1.00 82.81 71 ILE A O 1
ATOM 566 N N . PHE A 1 72 ? 5.244 -16.800 -9.379 1.00 79.25 72 PHE A N 1
ATOM 567 C CA . PHE A 1 72 ? 4.161 -17.500 -10.082 1.00 79.25 72 PHE A CA 1
ATOM 568 C C . PHE A 1 72 ? 4.548 -18.876 -10.641 1.00 79.25 72 PHE A C 1
ATOM 570 O O . PHE A 1 72 ? 3.717 -19.780 -10.633 1.00 79.25 72 PHE A O 1
ATOM 577 N N . PHE A 1 73 ? 5.785 -19.068 -11.115 1.00 81.25 73 PHE A N 1
ATOM 578 C CA . PHE A 1 73 ? 6.201 -20.315 -11.783 1.00 81.25 73 PHE A CA 1
ATOM 579 C C . PHE A 1 73 ? 7.128 -21.182 -10.938 1.00 81.25 73 PHE A C 1
ATOM 581 O O . PHE A 1 73 ? 7.102 -22.405 -11.070 1.00 81.25 73 PHE A O 1
ATOM 588 N N . ILE A 1 74 ? 7.962 -20.583 -10.082 1.00 86.25 74 ILE A N 1
ATOM 589 C CA . ILE A 1 74 ? 8.944 -21.325 -9.278 1.00 86.25 74 ILE A CA 1
ATOM 590 C C . ILE A 1 74 ? 8.900 -20.852 -7.817 1.00 86.25 74 ILE A C 1
ATOM 592 O O . ILE A 1 74 ? 9.893 -20.327 -7.308 1.00 86.25 74 ILE A O 1
ATOM 596 N N . PRO A 1 75 ? 7.789 -21.081 -7.089 1.00 78.88 75 PRO A N 1
ATOM 597 C CA . PRO A 1 75 ? 7.593 -20.552 -5.734 1.00 78.88 75 PRO A CA 1
ATOM 598 C C . PRO A 1 75 ? 8.678 -20.996 -4.739 1.00 78.88 75 PRO A C 1
ATOM 600 O O . PRO A 1 75 ? 8.941 -20.304 -3.760 1.00 78.88 75 PRO A O 1
ATOM 603 N N . LYS A 1 76 ? 9.376 -22.110 -5.010 1.00 82.19 76 LYS A N 1
ATOM 604 C CA . LYS A 1 76 ? 10.538 -22.573 -4.228 1.00 82.19 76 LYS A CA 1
ATOM 605 C C . LYS A 1 76 ? 11.756 -21.642 -4.320 1.00 82.19 76 LYS A C 1
ATOM 607 O O . LYS A 1 76 ? 12.556 -21.612 -3.391 1.00 82.19 76 LYS A O 1
ATOM 612 N N . LEU A 1 77 ? 11.908 -20.886 -5.412 1.00 79.25 77 LEU A N 1
ATOM 613 C CA . LEU A 1 77 ? 12.979 -19.900 -5.589 1.00 79.25 77 LEU A CA 1
ATOM 614 C C . LEU A 1 77 ? 12.624 -18.537 -4.976 1.00 79.25 77 LEU A C 1
ATOM 616 O O . LEU A 1 77 ? 13.523 -17.772 -4.629 1.00 79.25 77 LEU A O 1
ATOM 620 N N . SER A 1 78 ? 11.334 -18.237 -4.805 1.00 77.56 78 SER A N 1
ATOM 621 C CA . SER A 1 78 ? 10.841 -16.976 -4.232 1.00 77.56 78 SER A CA 1
ATOM 622 C C . SER A 1 78 ? 11.528 -16.580 -2.911 1.00 77.56 78 SER A C 1
ATOM 624 O O . SER A 1 78 ? 12.055 -15.461 -2.838 1.00 77.56 78 SER A O 1
ATOM 626 N N . PRO A 1 79 ? 11.650 -17.473 -1.901 1.00 79.75 79 PRO A N 1
ATOM 627 C CA . PRO A 1 79 ? 12.328 -17.128 -0.651 1.00 79.75 79 PRO A CA 1
ATOM 628 C C . PRO A 1 79 ? 13.843 -16.914 -0.808 1.00 79.75 79 PRO A C 1
ATOM 630 O O . PRO A 1 79 ? 14.422 -16.142 -0.047 1.00 79.75 79 PRO A O 1
ATOM 633 N N . LEU A 1 80 ? 14.491 -17.532 -1.805 1.00 81.00 80 LEU A N 1
ATOM 634 C CA . LEU A 1 80 ? 15.934 -17.386 -2.049 1.00 81.00 80 LEU A CA 1
ATOM 635 C C . LEU A 1 80 ? 16.275 -16.025 -2.661 1.00 81.00 80 LEU A C 1
ATOM 637 O O . LEU A 1 80 ? 17.214 -15.361 -2.227 1.00 81.00 80 LEU A O 1
ATOM 641 N N . VAL A 1 81 ? 15.490 -15.584 -3.646 1.00 79.38 81 VAL A N 1
ATOM 642 C CA . VAL A 1 81 ? 15.707 -14.295 -4.331 1.00 79.38 81 VAL A CA 1
ATOM 643 C C . VAL A 1 81 ? 15.070 -13.128 -3.557 1.00 79.38 81 VAL A C 1
ATOM 645 O O . VAL A 1 81 ? 15.218 -11.964 -3.938 1.00 79.38 81 VAL A O 1
ATOM 648 N N . LYS A 1 82 ? 14.377 -13.431 -2.445 1.00 82.19 82 LYS A N 1
ATOM 649 C CA . LYS A 1 82 ? 13.546 -12.491 -1.677 1.00 82.19 82 LYS A CA 1
ATOM 650 C C . LYS A 1 82 ? 12.613 -11.722 -2.613 1.00 82.19 82 LYS A C 1
ATOM 652 O O . LYS A 1 82 ? 12.554 -10.492 -2.563 1.00 82.19 82 LYS A O 1
ATOM 657 N N . ALA A 1 83 ? 11.962 -12.460 -3.512 1.00 78.81 83 ALA A N 1
ATOM 658 C CA . ALA A 1 83 ? 11.101 -11.882 -4.529 1.00 78.81 83 ALA A CA 1
ATOM 659 C C . ALA A 1 83 ? 9.968 -11.107 -3.849 1.00 78.81 83 ALA A C 1
ATOM 661 O O . ALA A 1 83 ? 9.278 -11.632 -2.973 1.00 78.81 83 ALA A O 1
ATOM 662 N N . LYS A 1 84 ? 9.798 -9.839 -4.230 1.00 79.94 84 LYS A N 1
ATOM 663 C CA . LYS A 1 84 ? 8.724 -8.986 -3.721 1.00 79.94 84 LYS A CA 1
ATOM 664 C C . LYS A 1 84 ? 7.754 -8.667 -4.843 1.00 79.94 84 LYS A C 1
ATOM 666 O O . LYS A 1 84 ? 8.166 -8.231 -5.912 1.00 79.94 84 LYS A O 1
ATOM 671 N N . LEU A 1 85 ? 6.463 -8.834 -4.564 1.00 78.31 85 LEU A N 1
ATOM 672 C CA . LEU A 1 85 ? 5.405 -8.495 -5.514 1.00 78.31 85 LEU A CA 1
ATOM 673 C C . LEU A 1 85 ? 5.304 -6.978 -5.733 1.00 78.31 85 LEU A C 1
ATOM 675 O O . LEU A 1 85 ? 5.097 -6.520 -6.853 1.00 78.31 85 LEU A O 1
ATOM 679 N N . PHE A 1 86 ? 5.495 -6.198 -4.667 1.00 79.94 86 PHE A N 1
ATOM 680 C CA . PHE A 1 86 ? 5.433 -4.742 -4.712 1.00 79.94 86 PHE A CA 1
ATOM 681 C C . PHE A 1 86 ? 6.791 -4.119 -4.376 1.00 79.94 86 PHE A C 1
ATOM 683 O O . PHE A 1 86 ? 7.490 -4.597 -3.476 1.00 79.94 86 PHE A O 1
ATOM 690 N N . PRO A 1 87 ? 7.184 -3.034 -5.066 1.00 83.19 87 PRO A N 1
ATOM 691 C CA . PRO A 1 87 ? 8.375 -2.290 -4.697 1.00 83.19 87 PRO A CA 1
ATOM 692 C C . PRO A 1 87 ? 8.187 -1.638 -3.316 1.00 83.19 87 PRO A C 1
ATOM 694 O O . PRO A 1 87 ? 7.089 -1.159 -3.017 1.00 83.19 87 PRO A O 1
ATOM 697 N N . PRO A 1 88 ? 9.254 -1.514 -2.503 1.00 84.31 88 PRO A N 1
ATOM 698 C CA . PRO A 1 88 ? 9.166 -0.941 -1.155 1.00 84.31 88 PRO A CA 1
ATOM 699 C C . PRO A 1 88 ? 8.568 0.472 -1.116 1.00 84.31 88 PRO A C 1
ATOM 701 O O . PRO A 1 88 ? 7.918 0.851 -0.148 1.00 84.31 88 PRO A O 1
ATOM 704 N N . ILE A 1 89 ? 8.782 1.258 -2.177 1.00 83.25 89 ILE A N 1
ATOM 705 C CA . ILE A 1 89 ? 8.242 2.617 -2.309 1.00 83.25 89 ILE A CA 1
ATOM 706 C C . ILE A 1 89 ? 6.711 2.580 -2.355 1.00 83.25 89 ILE A C 1
ATOM 708 O O . ILE A 1 89 ? 6.061 3.319 -1.621 1.00 83.25 89 ILE A O 1
ATOM 712 N N . ALA A 1 90 ? 6.141 1.698 -3.180 1.00 84.12 90 ALA A N 1
ATOM 713 C CA . ALA A 1 90 ? 4.696 1.540 -3.275 1.00 84.12 90 ALA A CA 1
ATOM 714 C C . ALA A 1 90 ? 4.115 0.938 -1.994 1.00 84.12 90 ALA A C 1
ATOM 716 O O . ALA A 1 90 ? 3.123 1.444 -1.483 1.00 84.12 90 ALA A O 1
ATOM 717 N N . GLU A 1 91 ? 4.762 -0.098 -1.456 1.00 86.50 91 GLU A N 1
ATOM 718 C CA . GLU A 1 91 ? 4.364 -0.758 -0.209 1.00 86.50 91 GLU A CA 1
ATOM 719 C C . GLU A 1 91 ? 4.228 0.259 0.936 1.00 86.50 91 GLU A C 1
ATOM 721 O O . GLU A 1 91 ? 3.172 0.369 1.561 1.00 86.50 91 GLU A O 1
ATOM 726 N N . ASN A 1 92 ? 5.269 1.065 1.162 1.00 88.31 92 ASN A N 1
ATOM 727 C CA . ASN A 1 92 ? 5.275 2.070 2.219 1.00 88.31 92 ASN A CA 1
ATOM 728 C C . ASN A 1 92 ? 4.247 3.179 1.973 1.00 88.31 92 ASN A C 1
ATOM 730 O O . ASN A 1 92 ? 3.560 3.579 2.913 1.00 88.31 92 ASN A O 1
ATOM 734 N N . ALA A 1 93 ? 4.125 3.659 0.733 1.00 85.25 93 ALA A N 1
ATOM 735 C CA . ALA A 1 93 ? 3.161 4.694 0.375 1.00 85.25 93 ALA A CA 1
ATOM 736 C C . ALA A 1 93 ? 1.721 4.226 0.625 1.00 85.25 93 ALA A C 1
ATOM 738 O O . ALA A 1 93 ? 0.979 4.875 1.362 1.00 85.25 93 ALA A O 1
ATOM 739 N N . PHE A 1 94 ? 1.336 3.062 0.092 1.00 84.81 94 PHE A N 1
ATOM 740 C CA . PHE A 1 94 ? -0.007 2.523 0.295 1.00 84.81 94 PHE A CA 1
ATOM 741 C C . PHE A 1 94 ? -0.280 2.240 1.771 1.00 84.81 94 PHE A C 1
ATOM 743 O O . PHE A 1 94 ? -1.342 2.610 2.261 1.00 84.81 94 PHE A O 1
ATOM 750 N N . ARG A 1 95 ? 0.687 1.684 2.515 1.00 87.94 95 ARG A N 1
ATOM 751 C CA . ARG A 1 95 ? 0.535 1.437 3.957 1.00 87.94 95 ARG A CA 1
ATOM 752 C C . ARG A 1 95 ? 0.305 2.727 4.744 1.00 87.94 95 ARG A C 1
ATOM 754 O O . ARG A 1 95 ? -0.535 2.746 5.644 1.00 87.94 95 ARG A O 1
ATOM 761 N N . ARG A 1 96 ? 1.036 3.797 4.421 1.00 87.38 96 ARG A N 1
ATOM 762 C CA . ARG A 1 96 ? 0.875 5.118 5.051 1.00 87.38 96 ARG A CA 1
ATOM 763 C C . ARG A 1 96 ? -0.492 5.712 4.753 1.00 87.38 96 ARG A C 1
ATOM 765 O O . ARG A 1 96 ? -1.174 6.116 5.688 1.00 87.38 96 ARG A O 1
ATOM 772 N N . ILE A 1 97 ? -0.898 5.704 3.485 1.00 86.00 97 ILE A N 1
ATOM 773 C CA . ILE A 1 97 ? -2.200 6.212 3.042 1.00 86.00 97 ILE A CA 1
ATOM 774 C C . ILE A 1 97 ? -3.329 5.454 3.738 1.00 86.00 97 ILE A C 1
ATOM 776 O O . ILE A 1 97 ? -4.178 6.080 4.355 1.00 86.00 97 ILE A O 1
ATOM 780 N N . PHE A 1 98 ? -3.295 4.120 3.732 1.00 86.06 98 PHE A N 1
ATOM 781 C CA . PHE A 1 98 ? -4.329 3.305 4.374 1.00 86.06 98 PHE A CA 1
ATOM 782 C C . PHE A 1 98 ? -4.437 3.586 5.873 1.00 86.06 98 PHE A C 1
ATOM 784 O O . PHE A 1 98 ? -5.526 3.780 6.409 1.00 86.06 98 PHE A O 1
ATOM 791 N N . SER A 1 99 ? -3.286 3.640 6.548 1.00 87.56 99 SER A N 1
ATOM 792 C CA . SER A 1 99 ? -3.222 3.889 7.990 1.00 87.56 99 SER A CA 1
ATOM 793 C C . SER A 1 99 ? -3.748 5.282 8.336 1.00 87.56 99 SER A C 1
ATOM 795 O O . SER A 1 99 ? -4.457 5.444 9.327 1.00 87.56 99 SER A O 1
ATOM 797 N N . TYR A 1 100 ? -3.421 6.280 7.511 1.00 87.38 100 TYR A N 1
ATOM 798 C CA . TYR A 1 100 ? -3.937 7.637 7.644 1.00 87.38 100 TYR A CA 1
ATOM 799 C C . TYR A 1 100 ? -5.452 7.685 7.426 1.00 87.38 100 TYR A C 1
ATOM 801 O O . TYR A 1 100 ? -6.158 8.219 8.279 1.00 87.38 100 TYR A O 1
ATOM 809 N N . THR A 1 101 ? -5.961 7.087 6.344 1.00 85.69 101 THR A N 1
ATOM 810 C CA . THR A 1 101 ? -7.395 7.092 6.034 1.00 85.69 101 THR A CA 1
ATOM 811 C C . THR A 1 101 ? -8.202 6.409 7.133 1.00 85.69 101 THR A C 1
ATOM 813 O O . THR A 1 101 ? -9.156 7.010 7.613 1.00 85.69 101 THR A O 1
ATOM 816 N N . ILE A 1 102 ? -7.795 5.220 7.603 1.00 87.31 102 ILE A N 1
ATOM 817 C CA . ILE A 1 102 ? -8.472 4.520 8.711 1.00 87.31 102 ILE A CA 1
ATOM 818 C C . ILE A 1 102 ? -8.486 5.379 9.979 1.00 87.31 102 ILE A C 1
ATOM 820 O O . ILE A 1 102 ? -9.523 5.504 10.630 1.00 87.31 102 ILE A O 1
ATOM 824 N N . LYS A 1 103 ? -7.341 5.972 10.345 1.00 88.50 103 LYS A N 1
ATOM 825 C CA . LYS A 1 103 ? -7.238 6.815 11.541 1.00 88.50 103 LYS A CA 1
ATOM 826 C C . LYS A 1 103 ? -8.167 8.025 11.437 1.00 88.50 103 LYS A C 1
ATOM 828 O O . LYS A 1 103 ? -8.968 8.251 12.336 1.00 88.50 103 LYS A O 1
ATOM 833 N N . ASN A 1 104 ? -8.102 8.744 10.319 1.00 86.94 104 ASN A N 1
ATOM 834 C CA . ASN A 1 104 ? -8.952 9.900 10.061 1.00 86.94 104 ASN A CA 1
ATOM 835 C C . ASN A 1 104 ? -10.442 9.521 10.080 1.00 86.94 104 ASN A C 1
ATOM 837 O O . ASN A 1 104 ? -11.263 10.2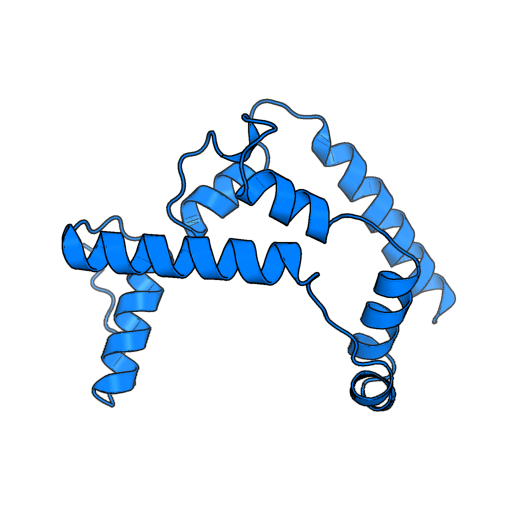72 10.598 1.00 86.94 104 ASN A O 1
ATOM 841 N N . ARG A 1 105 ? -10.803 8.337 9.568 1.00 85.25 105 ARG A N 1
ATOM 842 C CA . ARG A 1 105 ? -12.171 7.796 9.620 1.00 85.25 105 ARG A CA 1
ATOM 843 C C . ARG A 1 105 ? -12.660 7.609 11.051 1.00 85.25 105 ARG A C 1
ATOM 845 O O . ARG A 1 105 ? -13.727 8.098 11.401 1.00 85.25 105 ARG A O 1
ATOM 852 N N . ARG A 1 106 ? -11.849 6.941 11.876 1.00 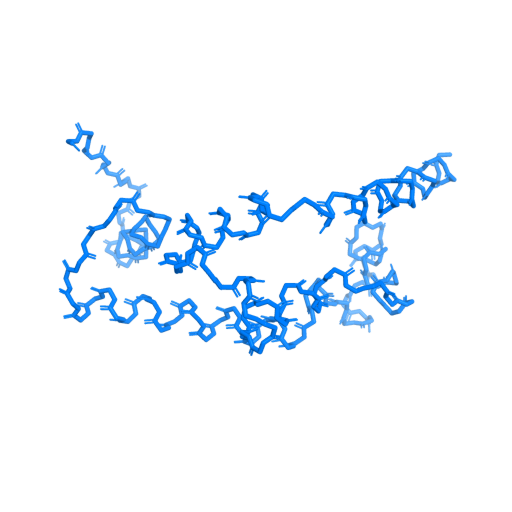85.25 106 ARG A N 1
ATOM 853 C CA . ARG A 1 106 ? -12.167 6.671 13.283 1.00 85.25 106 ARG A CA 1
ATOM 854 C C . ARG A 1 106 ? -12.281 7.951 14.106 1.00 85.25 106 ARG A C 1
ATOM 856 O O . ARG A 1 106 ? -13.129 8.021 14.983 1.00 85.25 106 ARG A O 1
ATOM 863 N N . GLU A 1 107 ? -11.448 8.949 13.821 1.00 88.75 107 GLU A N 1
ATOM 864 C CA . GLU A 1 107 ? -11.475 10.242 14.519 1.00 88.75 107 GLU A CA 1
ATOM 865 C C . GLU A 1 107 ? -12.639 11.135 14.066 1.00 88.75 107 GLU A C 1
ATOM 867 O O . GLU A 1 107 ? -13.246 11.811 14.890 1.00 88.75 107 GLU A O 1
ATOM 872 N N . SER A 1 108 ? -12.962 11.142 12.769 1.00 85.50 108 SER A N 1
ATOM 873 C CA . SER A 1 108 ? -14.024 11.994 12.213 1.00 85.50 108 SER A CA 1
ATOM 874 C C . SER A 1 108 ? -15.432 11.406 12.336 1.00 85.50 108 SER A C 1
ATOM 876 O O . SER A 1 108 ? -16.399 12.155 12.226 1.00 85.50 108 SER A O 1
ATOM 878 N N . GLY A 1 109 ? -15.568 10.088 12.517 1.00 79.44 109 GLY A N 1
ATOM 879 C CA . GLY A 1 109 ? -16.864 9.398 12.526 1.00 79.44 109 GLY A CA 1
ATOM 880 C C . GLY A 1 109 ? -17.591 9.416 11.174 1.00 79.44 109 GLY A C 1
ATOM 881 O O . GLY A 1 109 ? -18.775 9.098 11.108 1.00 79.44 109 GLY A O 1
ATOM 882 N N . LEU A 1 110 ? -16.911 9.810 10.092 1.00 76.19 110 LEU A N 1
ATOM 883 C CA . LEU A 1 110 ? -17.497 9.897 8.755 1.00 76.19 110 LEU A CA 1
ATOM 884 C C . LEU A 1 110 ? -17.647 8.505 8.132 1.00 76.19 110 LEU A C 1
ATOM 886 O O . LEU A 1 110 ? -16.645 7.830 7.904 1.00 76.19 110 LEU A O 1
ATOM 890 N N . PHE A 1 111 ? -18.872 8.142 7.753 1.00 75.75 111 PHE A N 1
ATOM 891 C CA . PHE A 1 111 ? -19.212 6.913 7.027 1.00 75.75 111 PHE A CA 1
ATOM 892 C C . PHE A 1 111 ? -19.544 7.252 5.558 1.00 75.75 111 PHE A C 1
ATOM 894 O O . PHE A 1 111 ? -20.229 8.239 5.297 1.00 75.75 111 PHE A O 1
ATOM 901 N N . ARG A 1 112 ? -18.992 6.524 4.574 1.00 73.94 112 ARG A N 1
ATOM 902 C CA . ARG A 1 112 ? -19.211 6.742 3.115 1.00 73.94 112 ARG A CA 1
ATOM 903 C C . ARG A 1 112 ? -19.569 5.450 2.374 1.00 73.94 112 ARG A C 1
ATOM 905 O O . ARG A 1 112 ? -19.705 5.510 1.155 1.00 73.94 112 ARG A O 1
ATOM 912 N N . ASN A 1 113 ? -19.708 4.324 3.070 1.00 79.19 113 ASN A N 1
ATOM 913 C CA . ASN A 1 113 ? -20.018 3.019 2.481 1.00 79.19 113 ASN A CA 1
ATOM 914 C C . ASN A 1 113 ? -18.974 2.593 1.431 1.00 79.19 113 ASN A C 1
ATOM 916 O O . ASN A 1 113 ? -19.320 2.104 0.357 1.00 79.19 113 ASN A O 1
ATOM 920 N N . ASP A 1 114 ? -17.688 2.828 1.709 1.00 82.00 114 ASP A N 1
ATOM 921 C CA . ASP A 1 114 ? -16.582 2.441 0.826 1.00 82.00 114 ASP A CA 1
ATOM 922 C C . ASP A 1 114 ? -15.781 1.244 1.375 1.00 82.00 114 ASP A C 1
ATOM 924 O O . ASP A 1 114 ? -16.056 0.714 2.455 1.00 82.00 114 ASP A O 1
ATOM 928 N N . LEU A 1 115 ? -14.776 0.782 0.621 1.00 82.94 115 LEU A N 1
ATOM 929 C CA . LEU A 1 115 ? -13.963 -0.372 1.023 1.00 82.94 115 LEU A CA 1
ATOM 930 C C . LEU A 1 115 ? -13.270 -0.162 2.378 1.00 82.94 115 LEU A C 1
ATOM 932 O O . LEU A 1 115 ? -13.031 -1.130 3.098 1.00 82.94 115 LEU A O 1
ATOM 936 N N . VAL A 1 116 ? -12.919 1.078 2.730 1.00 85.50 116 VAL A N 1
ATOM 937 C CA . VAL A 1 116 ? -12.245 1.368 3.999 1.00 85.50 116 VAL A CA 1
ATOM 938 C C . VAL A 1 116 ? -13.197 1.112 5.160 1.00 85.50 116 VAL A C 1
ATOM 940 O O . VAL A 1 116 ? -12.783 0.512 6.150 1.00 85.50 116 VAL A O 1
ATOM 943 N N . ASP A 1 117 ? -14.465 1.493 5.018 1.00 85.56 117 ASP A N 1
ATOM 944 C CA . ASP A 1 117 ? -15.495 1.252 6.031 1.00 85.56 117 ASP A CA 1
ATOM 945 C C . ASP A 1 117 ? -15.731 -0.255 6.233 1.00 85.56 117 ASP A C 1
ATOM 947 O O . ASP A 1 117 ? -15.728 -0.735 7.368 1.00 85.56 117 ASP A O 1
ATOM 951 N N . ILE A 1 118 ? -15.798 -1.020 5.136 1.00 87.31 118 ILE A N 1
ATOM 952 C CA . ILE A 1 118 ? -15.893 -2.491 5.170 1.00 87.31 118 ILE A CA 1
ATOM 953 C C . ILE A 1 118 ? -14.698 -3.099 5.919 1.00 87.31 118 ILE A C 1
ATOM 955 O O . ILE A 1 118 ? -14.860 -3.988 6.752 1.00 87.31 118 ILE A O 1
ATOM 959 N N . LEU A 1 119 ? -13.481 -2.619 5.651 1.00 87.25 119 LEU A N 1
ATOM 960 C CA . LEU A 1 119 ? -12.270 -3.139 6.290 1.00 87.25 119 LEU A CA 1
ATOM 961 C C . LEU A 1 119 ? -12.161 -2.761 7.770 1.00 87.25 119 LEU A C 1
ATOM 963 O O . LEU A 1 119 ? -11.587 -3.526 8.547 1.00 87.25 119 LEU A O 1
ATOM 967 N N . ILE A 1 120 ? -12.692 -1.605 8.173 1.00 87.44 120 ILE A N 1
ATOM 968 C CA . ILE A 1 120 ? -12.793 -1.222 9.585 1.00 87.44 120 ILE A CA 1
ATOM 969 C C . ILE A 1 120 ? -13.776 -2.153 10.297 1.00 87.44 120 ILE A C 1
ATOM 971 O O . ILE A 1 120 ? -13.396 -2.747 11.305 1.00 87.44 120 ILE A O 1
ATOM 975 N N . ALA A 1 121 ? -14.973 -2.349 9.733 1.00 86.31 121 ALA A N 1
ATOM 976 C CA . ALA A 1 121 ? -15.974 -3.267 10.275 1.00 86.31 121 ALA A CA 1
ATOM 977 C C . ALA A 1 121 ? -15.413 -4.689 10.410 1.00 86.31 121 ALA A C 1
ATOM 979 O O . ALA A 1 121 ? -15.508 -5.302 11.469 1.00 86.31 121 ALA A O 1
ATOM 980 N N . PHE A 1 122 ? -14.719 -5.177 9.379 1.00 86.81 122 PHE A N 1
ATOM 981 C CA . PHE A 1 122 ? -14.066 -6.484 9.408 1.00 86.81 122 PHE A CA 1
ATOM 982 C C . PHE A 1 122 ? -12.975 -6.589 10.476 1.00 86.81 122 PHE A C 1
ATOM 984 O O . PHE A 1 122 ? -12.876 -7.597 11.177 1.00 86.81 122 PHE A O 1
ATOM 991 N N . GLN A 1 123 ? -12.151 -5.550 10.634 1.00 87.12 123 GLN A N 1
ATOM 992 C CA . GLN A 1 123 ? -11.128 -5.528 11.675 1.00 87.12 123 GLN A CA 1
ATOM 993 C C . GLN A 1 123 ? -11.742 -5.567 13.078 1.00 87.12 123 GLN A C 1
ATOM 995 O O . GLN A 1 123 ? -11.174 -6.203 13.967 1.00 87.12 123 GLN A O 1
ATOM 1000 N N . ASP A 1 124 ? -12.849 -4.865 13.290 1.00 87.31 124 ASP A N 1
ATOM 1001 C CA . ASP A 1 124 ? -13.480 -4.768 14.600 1.00 87.31 124 ASP A CA 1
ATOM 1002 C C . ASP A 1 124 ? -14.273 -6.049 14.928 1.00 87.31 124 ASP A C 1
ATOM 1004 O O . ASP A 1 124 ? -14.089 -6.596 16.015 1.00 87.31 124 ASP A O 1
ATOM 1008 N N . ALA A 1 125 ? -14.977 -6.643 13.957 1.00 86.62 125 ALA A N 1
ATOM 1009 C CA . ALA A 1 125 ? -15.584 -7.974 14.083 1.00 86.62 125 ALA A CA 1
ATOM 1010 C C . ALA A 1 125 ? -14.538 -9.056 14.413 1.00 86.62 125 ALA A C 1
ATOM 1012 O O . ALA A 1 125 ? -14.689 -9.824 15.366 1.00 86.62 125 ALA A O 1
ATOM 1013 N N . SER A 1 126 ? -13.398 -9.052 13.707 1.00 86.88 126 SER A N 1
ATOM 1014 C CA . SER A 1 126 ? -12.300 -9.989 13.970 1.00 86.88 126 SER A CA 1
ATOM 1015 C C . SER A 1 126 ? -11.705 -9.847 15.375 1.00 86.88 126 SER A C 1
ATOM 1017 O O . SER A 1 126 ? -11.205 -10.838 15.908 1.00 86.88 126 SER A O 1
ATOM 1019 N N . LYS A 1 127 ? -11.717 -8.650 15.979 1.00 85.12 127 LYS A N 1
ATOM 1020 C CA . LYS A 1 127 ? -11.272 -8.452 17.371 1.00 85.12 127 LYS A CA 1
ATOM 1021 C C . LYS A 1 127 ? -12.306 -8.937 18.381 1.00 85.12 127 LYS A C 1
ATOM 1023 O O . LYS A 1 127 ? -11.918 -9.419 19.441 1.00 85.12 127 LYS A O 1
ATOM 1028 N N . ASN A 1 128 ? -13.585 -8.813 18.046 1.00 83.88 128 ASN A N 1
ATOM 1029 C CA . ASN A 1 128 ? -14.698 -9.212 18.902 1.00 83.88 128 ASN A CA 1
ATOM 1030 C C . ASN A 1 128 ? -15.010 -10.718 18.808 1.00 83.88 128 ASN A C 1
ATOM 1032 O O . ASN A 1 128 ? -15.766 -11.238 19.622 1.00 83.88 128 ASN A O 1
ATOM 1036 N N . GLY A 1 129 ? -14.393 -11.433 17.859 1.00 80.00 129 GLY A N 1
ATOM 1037 C CA . GLY A 1 129 ? -14.631 -12.862 17.626 1.00 80.00 129 GLY A CA 1
ATOM 1038 C C . GLY A 1 129 ? -15.895 -13.145 16.810 1.00 80.00 129 GLY A C 1
ATOM 1039 O O . GLY A 1 129 ? -16.341 -14.288 16.744 1.00 80.00 129 GLY A O 1
ATOM 1040 N N . GLU A 1 130 ? -16.461 -12.119 16.180 1.00 73.19 130 GLU A N 1
ATOM 1041 C CA . GLU A 1 130 ? -17.658 -12.206 15.350 1.00 73.19 130 GLU A CA 1
ATOM 1042 C C . GLU A 1 130 ? -17.260 -12.622 13.928 1.00 73.19 130 GLU A C 1
ATOM 1044 O O . GLU A 1 130 ? -16.321 -12.082 13.339 1.00 73.19 130 GLU A O 1
ATOM 1049 N N . THR A 1 131 ? -17.935 -13.640 13.388 1.00 63.97 131 THR A N 1
ATOM 1050 C CA . THR A 1 131 ? -17.616 -14.225 12.069 1.00 63.97 131 THR A CA 1
ATOM 1051 C C . THR A 1 131 ? -18.539 -13.729 10.959 1.00 63.97 131 THR A C 1
ATOM 1053 O O . THR A 1 131 ? -18.285 -13.999 9.787 1.00 63.97 131 THR A O 1
ATOM 1056 N N . GLU A 1 132 ? -19.590 -12.999 11.322 1.00 64.56 132 GLU A N 1
ATOM 1057 C CA . GLU A 1 132 ? -20.648 -12.559 10.424 1.00 64.56 132 GLU A CA 1
ATOM 1058 C C . GLU A 1 132 ? -20.828 -11.051 10.591 1.00 64.56 132 GLU A C 1
ATOM 1060 O O . GLU A 1 132 ? -21.028 -10.554 11.697 1.00 64.56 132 GLU A O 1
ATOM 1065 N N . ILE A 1 133 ? -20.661 -10.320 9.492 1.00 66.50 133 ILE A N 1
ATOM 1066 C CA . ILE A 1 133 ? -20.836 -8.871 9.448 1.00 66.50 133 ILE A CA 1
ATOM 1067 C C . ILE A 1 133 ? -22.142 -8.660 8.702 1.00 66.50 133 ILE A C 1
ATOM 1069 O O . ILE A 1 133 ? -22.206 -8.889 7.493 1.00 66.50 133 ILE A O 1
ATOM 1073 N N . GLU A 1 134 ? -23.188 -8.292 9.432 1.00 65.19 134 GLU A N 1
ATOM 1074 C CA . GLU A 1 134 ? -24.474 -7.959 8.836 1.00 65.19 134 GLU A CA 1
ATOM 1075 C C . GLU A 1 134 ? -24.357 -6.562 8.220 1.00 65.19 134 GLU A C 1
ATOM 1077 O O . GLU A 1 134 ? -24.254 -5.552 8.916 1.00 65.19 134 GLU A O 1
ATOM 1082 N N . PHE A 1 135 ? -24.270 -6.516 6.892 1.00 64.44 135 PHE A N 1
ATOM 1083 C CA . PHE A 1 135 ? -24.326 -5.267 6.147 1.00 64.44 135 PHE A CA 1
ATOM 1084 C C . PHE A 1 135 ? -25.800 -4.927 5.945 1.00 64.44 135 PHE A C 1
ATOM 1086 O O . PHE A 1 135 ? -26.470 -5.541 5.118 1.00 64.44 135 PHE A O 1
ATOM 1093 N N . THR A 1 136 ? -26.319 -3.994 6.736 1.00 60.78 136 THR A N 1
ATOM 1094 C CA . THR A 1 136 ? -27.675 -3.473 6.557 1.00 60.78 136 THR A CA 1
ATOM 1095 C C . THR A 1 136 ? -27.723 -2.641 5.273 1.00 60.78 136 THR A C 1
ATOM 1097 O O . THR A 1 136 ? -26.990 -1.659 5.147 1.00 60.78 136 THR A O 1
ATOM 1100 N N . ASP A 1 137 ? -28.552 -3.056 4.311 1.00 56.50 137 ASP A N 1
ATOM 1101 C CA . ASP A 1 137 ? -28.826 -2.328 3.064 1.00 56.50 137 ASP A CA 1
ATOM 1102 C C . ASP A 1 137 ? -29.771 -1.136 3.342 1.00 56.50 137 ASP A C 1
ATOM 1104 O O . ASP A 1 137 ? -30.951 -1.186 2.994 1.00 56.50 137 ASP A O 1
ATOM 1108 N N . ASP A 1 138 ? -29.272 -0.084 3.999 1.00 48.66 138 ASP A N 1
ATOM 1109 C CA . ASP A 1 138 ? -29.976 1.208 4.144 1.00 48.66 138 ASP A CA 1
ATOM 1110 C C . ASP A 1 138 ? -29.493 2.253 3.116 1.00 48.66 138 ASP A C 1
ATOM 1112 O O . ASP A 1 138 ? -28.260 2.391 2.907 1.00 48.66 138 ASP A O 1
#

InterPro d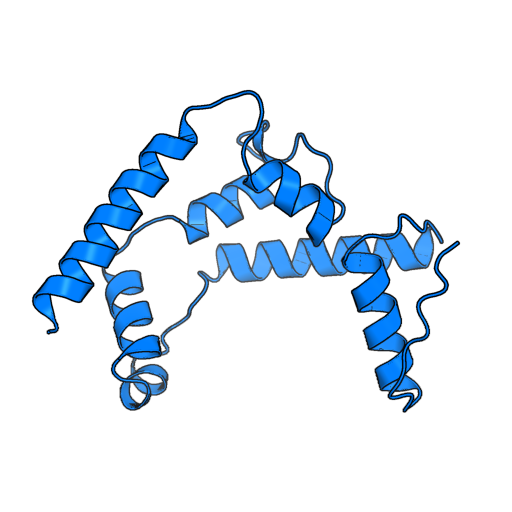omains:
  IPR036396 Cytochrome P450 superfamily [G3DSA:1.10.630.10] (15-138)
  IPR036396 Cytochrome P450 superfamily [SSF48264] (24-132)
  IPR050476 Insect Cytochrome P450 Detoxification [PTHR24292] (29-130)

Sequence (138 aa):
MLPALLIFFVTELHIYKEYAQYPLRRPGNVIASIAFGLEANSFTNPQNEFRKAGLSVTDISLRRVVDAISIFFIPKLSPLVKAKLFPPIAENAFRRIFSYTIKNRRESGLFRNDLVDILIAFQDASKNGETEIEFTDD